Protein AF-A0A8C3IT97-F1 (afdb_monomer_lite)

Foldseek 3Di:
DDDDDDDPPPPDPVVVVVVVVVVVVVLVVCVVVVQALVSLVCCLVVQDDDVPDDPVVSVVSNVVSLCSNQVPVPDDPVSSVVSVVVVVVLVPDDPVVNVVCVVPCPDPDD

Structure (mmCIF, N/CA/C/O backbone):
data_AF-A0A8C3IT97-F1
#
_entry.id   AF-A0A8C3IT97-F1
#
loop_
_atom_site.group_PDB
_atom_site.id
_atom_site.type_symbol
_atom_site.label_atom_id
_atom_site.label_alt_id
_atom_site.label_comp_id
_atom_site.label_asym_id
_atom_site.label_entity_id
_atom_site.label_seq_id
_atom_site.pdbx_PDB_ins_code
_atom_site.Cartn_x
_atom_site.Cartn_y
_atom_site.Cartn_z
_atom_site.occupancy
_atom_site.B_iso_or_equiv
_atom_site.auth_seq_id
_atom_site.auth_comp_id
_atom_site.auth_asym_id
_atom_site.auth_atom_id
_atom_site.pdbx_PDB_model_num
ATOM 1 N N . ASN A 1 1 ? 15.465 -25.926 -58.543 1.00 44.12 1 ASN A N 1
ATOM 2 C CA . ASN A 1 1 ? 15.476 -26.834 -57.378 1.00 44.12 1 ASN A CA 1
ATOM 3 C C . ASN A 1 1 ? 16.641 -26.485 -56.474 1.00 44.12 1 ASN A C 1
ATOM 5 O O . ASN A 1 1 ? 17.714 -27.046 -56.629 1.00 44.12 1 ASN A O 1
ATOM 9 N N . ALA A 1 2 ? 16.441 -25.516 -55.585 1.00 37.00 2 ALA A N 1
ATOM 10 C CA . ALA A 1 2 ? 17.348 -25.226 -54.481 1.00 37.00 2 ALA A CA 1
ATOM 11 C C . ALA A 1 2 ? 16.502 -25.360 -53.214 1.00 37.00 2 ALA A C 1
ATOM 13 O O . ALA A 1 2 ? 15.523 -24.635 -53.057 1.00 37.00 2 ALA A O 1
ATOM 14 N N . ALA A 1 3 ? 16.799 -26.376 -52.408 1.00 44.16 3 ALA A N 1
ATOM 15 C CA . ALA A 1 3 ? 16.114 -26.637 -51.153 1.00 44.16 3 ALA A CA 1
ATOM 16 C C . ALA A 1 3 ? 16.621 -25.642 -50.100 1.00 44.16 3 ALA A C 1
ATOM 18 O O . ALA A 1 3 ? 17.828 -25.537 -49.880 1.00 44.16 3 ALA A O 1
ATOM 19 N N . GLU A 1 4 ? 15.704 -24.898 -49.483 1.00 52.03 4 GLU A N 1
ATOM 20 C CA . GLU A 1 4 ? 15.984 -24.101 -48.287 1.00 52.03 4 GLU A CA 1
ATOM 21 C C . GLU A 1 4 ? 16.385 -25.023 -47.123 1.00 52.03 4 GLU A C 1
ATOM 23 O O . GLU A 1 4 ? 15.774 -26.084 -46.959 1.00 52.03 4 GLU A O 1
ATOM 28 N N . PRO A 1 5 ? 17.368 -24.655 -46.281 1.00 48.69 5 PRO A N 1
ATOM 29 C CA . PRO A 1 5 ? 17.629 -25.405 -45.069 1.00 48.69 5 PRO A CA 1
ATOM 30 C C . PRO A 1 5 ? 16.557 -25.062 -44.029 1.00 48.69 5 PRO A C 1
ATOM 32 O O . PRO A 1 5 ? 16.462 -23.938 -43.531 1.00 48.69 5 PRO A O 1
ATOM 35 N N . GLU A 1 6 ? 15.749 -26.070 -43.720 1.00 54.25 6 GLU A N 1
ATOM 36 C CA . GLU A 1 6 ? 14.832 -26.142 -42.590 1.00 54.25 6 GLU A CA 1
ATOM 37 C C . GLU A 1 6 ? 15.526 -25.623 -41.320 1.00 54.25 6 GLU A C 1
ATOM 39 O O . GLU A 1 6 ? 16.503 -26.202 -40.839 1.00 54.25 6 GLU A O 1
ATOM 44 N N . LYS A 1 7 ? 15.042 -24.492 -40.786 1.00 51.81 7 LYS A N 1
ATOM 45 C CA . LYS A 1 7 ? 15.449 -23.985 -39.472 1.00 51.81 7 LYS A CA 1
ATOM 46 C C . LYS A 1 7 ? 15.244 -25.104 -38.457 1.00 51.81 7 LYS A C 1
ATOM 48 O O . LYS A 1 7 ? 14.108 -25.376 -38.072 1.00 51.81 7 LYS A O 1
ATOM 53 N N . ALA A 1 8 ? 16.345 -25.705 -38.010 1.00 46.91 8 ALA A N 1
ATOM 54 C CA . ALA A 1 8 ? 16.361 -26.648 -36.907 1.00 46.91 8 ALA A CA 1
ATOM 55 C C . ALA A 1 8 ? 15.610 -26.025 -35.724 1.00 46.91 8 ALA A C 1
ATOM 57 O O . ALA A 1 8 ? 16.060 -25.058 -35.102 1.00 46.91 8 ALA A O 1
ATOM 58 N N . ARG A 1 9 ? 14.409 -26.545 -35.464 1.00 60.34 9 ARG A N 1
ATOM 59 C CA . ARG A 1 9 ? 13.590 -26.176 -34.317 1.00 60.34 9 ARG A CA 1
ATOM 60 C C . ARG A 1 9 ? 14.345 -26.696 -33.100 1.00 60.34 9 ARG A C 1
ATOM 62 O O . ARG A 1 9 ? 14.335 -27.893 -32.830 1.00 60.34 9 ARG A O 1
ATOM 69 N N . LEU A 1 10 ? 15.077 -25.806 -32.433 1.00 53.28 10 LEU A N 1
ATOM 70 C CA . LEU A 1 10 ? 15.751 -26.122 -31.178 1.00 53.28 10 LEU A CA 1
ATOM 71 C C . LEU A 1 10 ? 14.731 -26.787 -30.237 1.00 53.28 10 LEU A C 1
ATOM 73 O O . LEU A 1 10 ? 13.619 -26.259 -30.102 1.00 53.28 10 LEU A O 1
ATOM 77 N N . PRO A 1 11 ? 15.064 -27.933 -29.617 1.00 55.97 11 PRO A N 1
ATOM 78 C CA . PRO A 1 11 ? 14.186 -28.558 -28.643 1.00 55.97 11 PRO A CA 1
ATOM 79 C C . PRO A 1 11 ? 13.941 -27.548 -27.527 1.00 55.97 11 PRO A C 1
ATOM 81 O O . PRO A 1 11 ? 14.884 -27.015 -26.939 1.00 55.97 11 PRO A O 1
ATOM 84 N N . GLN A 1 12 ? 12.670 -27.238 -27.278 1.00 56.34 12 GLN A N 1
ATOM 85 C CA . GLN A 1 12 ? 12.295 -26.381 -26.162 1.00 56.34 12 GLN A CA 1
ATOM 86 C C . GLN A 1 12 ? 12.852 -27.020 -24.886 1.00 56.34 12 GLN A C 1
ATOM 88 O O . GLN A 1 12 ? 12.571 -28.178 -24.583 1.00 56.34 12 GLN A O 1
ATOM 93 N N . CYS A 1 13 ? 13.720 -26.290 -24.185 1.00 49.62 13 CYS A N 1
ATOM 94 C CA . CYS A 1 13 ? 14.357 -26.772 -22.971 1.00 49.62 13 CYS A CA 1
ATOM 95 C C . CYS A 1 13 ? 13.265 -27.031 -21.926 1.00 49.62 13 CYS A C 1
ATOM 97 O O . CYS A 1 13 ? 12.588 -26.092 -21.514 1.00 49.62 13 CYS A O 1
ATOM 99 N N . HIS A 1 14 ? 13.101 -28.285 -21.489 1.00 54.16 14 HIS A N 1
ATOM 100 C CA . HIS A 1 14 ? 12.126 -28.673 -20.458 1.00 54.16 14 HIS A CA 1
ATOM 101 C C . HIS A 1 14 ? 12.192 -27.776 -19.210 1.00 54.16 14 HIS A C 1
ATOM 103 O O . HIS A 1 14 ? 11.159 -27.464 -18.630 1.00 54.16 14 HIS A O 1
ATOM 109 N N . LYS A 1 15 ? 13.382 -27.258 -18.875 1.00 54.59 15 LYS A N 1
ATOM 110 C CA . LYS A 1 15 ? 13.594 -26.329 -17.757 1.00 54.59 15 LYS A CA 1
ATOM 111 C C . LYS A 1 15 ? 12.822 -25.018 -17.881 1.00 54.59 15 LYS A C 1
ATOM 113 O O . LYS A 1 15 ? 12.442 -24.448 -16.869 1.00 54.59 15 LYS A O 1
ATOM 118 N N . GLU A 1 16 ? 12.603 -24.515 -19.095 1.00 58.09 16 GLU A N 1
ATOM 119 C CA . GLU A 1 16 ? 11.852 -23.270 -19.296 1.00 58.09 16 GLU A CA 1
ATOM 120 C C . GLU A 1 16 ? 10.349 -23.487 -19.105 1.00 58.09 16 GLU A C 1
ATOM 122 O O . GLU A 1 16 ? 9.642 -22.602 -18.628 1.00 58.09 16 GLU A O 1
ATOM 127 N N . GLN A 1 17 ? 9.868 -24.690 -19.418 1.00 55.19 17 GLN A N 1
ATOM 128 C CA . GLN A 1 17 ? 8.493 -25.088 -19.147 1.00 55.19 17 GLN A CA 1
ATOM 129 C C . GLN A 1 17 ? 8.280 -25.354 -17.646 1.00 55.19 17 GLN A C 1
ATOM 131 O O . GLN A 1 17 ? 7.304 -24.874 -17.082 1.00 55.19 17 GLN A O 1
ATOM 136 N N . GLU A 1 18 ? 9.232 -26.016 -16.981 1.00 55.28 18 GLU A N 1
ATOM 137 C CA . GLU A 1 18 ? 9.235 -26.217 -15.523 1.00 55.28 18 GLU A CA 1
ATOM 138 C C . GLU A 1 18 ? 9.331 -24.892 -14.748 1.00 55.28 18 GLU A C 1
ATOM 140 O O . GLU A 1 18 ? 8.654 -24.715 -13.738 1.00 55.28 18 GLU A O 1
ATOM 145 N N . ALA A 1 19 ? 10.135 -23.935 -15.229 1.00 63.97 19 ALA A N 1
ATOM 146 C CA . ALA A 1 19 ? 10.216 -22.593 -14.652 1.00 63.97 19 ALA A CA 1
ATOM 147 C C . ALA A 1 19 ? 8.879 -21.844 -14.767 1.00 63.97 19 ALA A C 1
ATOM 149 O O . ALA A 1 19 ? 8.431 -21.235 -13.798 1.00 63.97 19 ALA A O 1
ATOM 150 N N . ARG A 1 20 ? 8.199 -21.955 -15.916 1.00 68.81 20 ARG A N 1
ATOM 151 C CA . ARG A 1 20 ? 6.854 -21.388 -16.109 1.00 68.81 20 ARG A CA 1
ATOM 152 C C . ARG A 1 20 ? 5.821 -22.026 -15.186 1.00 68.81 20 ARG A C 1
ATOM 154 O O . ARG A 1 20 ? 5.012 -21.304 -14.610 1.00 68.81 20 ARG A O 1
ATOM 161 N N . ASP A 1 21 ? 5.862 -23.344 -15.010 1.00 77.94 21 ASP A N 1
ATOM 162 C CA . ASP A 1 21 ? 4.970 -24.040 -14.076 1.00 77.94 21 ASP A CA 1
ATOM 163 C C . ASP A 1 21 ? 5.235 -23.612 -12.626 1.00 77.94 21 ASP A C 1
ATOM 165 O O . ASP A 1 21 ? 4.294 -23.379 -11.865 1.00 77.94 21 ASP A O 1
ATOM 169 N N . TYR A 1 22 ? 6.502 -23.420 -12.248 1.00 76.44 22 TYR A N 1
ATOM 170 C CA . TYR A 1 22 ? 6.865 -22.888 -10.936 1.00 76.44 22 TYR A CA 1
ATOM 171 C C . TYR A 1 22 ? 6.330 -21.468 -10.713 1.00 76.44 22 TYR A C 1
ATOM 173 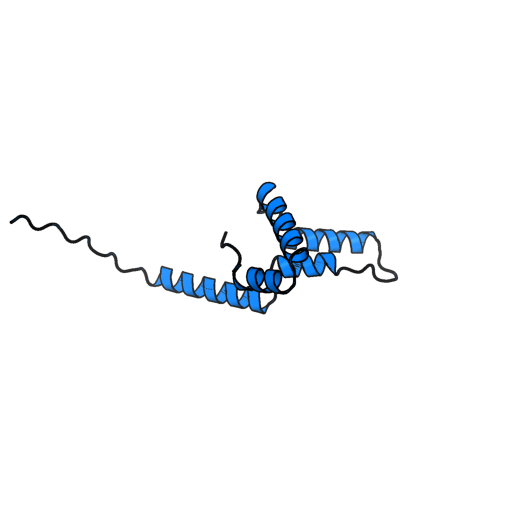O O . TYR A 1 22 ? 5.755 -21.195 -9.658 1.00 76.44 22 TYR A O 1
ATOM 181 N N . ASP A 1 23 ? 6.468 -20.573 -11.691 1.00 76.50 23 ASP A N 1
ATOM 182 C CA . ASP A 1 23 ? 5.968 -19.199 -11.583 1.00 76.50 23 ASP A CA 1
ATOM 183 C C . ASP A 1 23 ? 4.437 -19.150 -11.474 1.00 76.50 23 ASP A C 1
ATOM 185 O O . ASP A 1 23 ? 3.900 -18.375 -10.680 1.00 76.50 23 ASP A O 1
ATOM 189 N N . LEU A 1 24 ? 3.728 -20.024 -12.198 1.00 79.75 24 LEU A N 1
ATOM 190 C CA . LEU A 1 24 ? 2.273 -20.166 -12.100 1.00 79.75 24 LEU A CA 1
ATOM 191 C C . LEU A 1 24 ? 1.838 -20.669 -10.719 1.00 79.75 24 LEU A C 1
ATOM 193 O O . LEU A 1 24 ? 0.926 -20.101 -10.113 1.00 79.75 24 LEU A O 1
ATOM 197 N N . VAL A 1 25 ? 2.506 -21.697 -10.189 1.00 76.69 25 VAL A N 1
ATOM 198 C CA . VAL A 1 25 ? 2.233 -22.224 -8.844 1.00 76.69 25 VAL A CA 1
ATOM 199 C C . VAL A 1 25 ? 2.546 -21.174 -7.779 1.00 76.69 25 VAL A C 1
ATOM 201 O O . VAL A 1 25 ? 1.744 -20.954 -6.873 1.00 76.69 25 VAL A O 1
ATOM 204 N N . LYS A 1 26 ? 3.671 -20.464 -7.906 1.00 74.06 26 LYS A N 1
ATOM 205 C CA . LYS A 1 26 ? 4.053 -19.365 -7.015 1.00 74.06 26 LYS A CA 1
ATOM 206 C C . LYS A 1 26 ? 3.014 -18.244 -7.036 1.00 74.06 26 LYS A C 1
ATOM 208 O O . LYS A 1 26 ? 2.631 -17.770 -5.970 1.00 74.06 26 LYS A O 1
ATOM 213 N N . ALA A 1 27 ? 2.531 -17.846 -8.213 1.00 69.81 27 ALA A N 1
ATOM 214 C CA . ALA A 1 27 ? 1.487 -16.834 -8.345 1.00 69.81 27 ALA A CA 1
ATOM 215 C C . ALA A 1 27 ? 0.173 -17.282 -7.685 1.00 69.81 27 ALA A C 1
ATOM 217 O O . ALA A 1 27 ? -0.402 -16.520 -6.913 1.00 69.81 27 ALA A O 1
ATOM 218 N N . ALA A 1 28 ? -0.257 -18.526 -7.915 1.00 73.44 28 ALA A N 1
ATOM 219 C CA . ALA A 1 28 ? -1.469 -19.080 -7.311 1.00 73.44 28 ALA A CA 1
ATOM 220 C C . ALA A 1 28 ? -1.374 -19.187 -5.778 1.00 73.44 28 ALA A C 1
ATOM 222 O O . ALA A 1 28 ? -2.343 -18.904 -5.079 1.00 73.44 28 ALA A O 1
ATOM 223 N N . ILE A 1 29 ? -0.204 -19.549 -5.241 1.00 73.38 29 ILE A N 1
ATOM 224 C CA . ILE A 1 29 ? 0.040 -19.577 -3.792 1.00 73.38 29 ILE A CA 1
ATOM 225 C C . ILE A 1 29 ? 0.023 -18.158 -3.214 1.00 73.38 29 ILE A C 1
ATOM 227 O O . ILE A 1 29 ? -0.599 -17.936 -2.181 1.00 73.38 29 ILE A O 1
ATOM 231 N N . LEU A 1 30 ? 0.679 -17.190 -3.859 1.00 69.75 30 LEU A N 1
ATOM 232 C CA . LEU A 1 30 ? 0.687 -15.797 -3.398 1.00 69.75 30 LEU A CA 1
ATOM 233 C C . LEU A 1 30 ? -0.714 -15.172 -3.429 1.00 69.75 30 LEU A C 1
ATOM 235 O O . LEU A 1 30 ? -1.050 -14.411 -2.525 1.00 69.75 30 LEU A O 1
ATOM 239 N N . ASP A 1 31 ? -1.530 -15.525 -4.422 1.00 63.50 31 ASP A N 1
ATOM 240 C CA . ASP A 1 31 ? -2.936 -15.125 -4.513 1.00 63.50 31 ASP A CA 1
ATOM 241 C C . ASP A 1 31 ? -3.779 -15.770 -3.400 1.00 63.50 31 ASP A C 1
ATOM 243 O O . ASP A 1 31 ? -4.448 -15.069 -2.644 1.00 63.50 31 ASP A O 1
ATOM 247 N N . ALA A 1 32 ? -3.659 -17.089 -3.205 1.00 62.78 32 ALA A N 1
ATOM 248 C CA . ALA A 1 32 ? -4.369 -17.820 -2.152 1.00 62.78 32 ALA A CA 1
ATOM 249 C C . ALA A 1 32 ? -3.970 -17.393 -0.726 1.00 62.78 32 ALA A C 1
ATOM 251 O O . ALA A 1 32 ? -4.771 -17.505 0.201 1.00 62.78 32 ALA A O 1
ATOM 252 N N . LEU A 1 33 ? -2.736 -16.914 -0.540 1.00 64.38 33 LEU A N 1
ATOM 253 C CA . LEU A 1 33 ? -2.232 -16.385 0.731 1.00 64.38 33 LEU A CA 1
ATOM 254 C C . LEU A 1 33 ? -2.501 -14.886 0.915 1.00 64.38 33 LEU A C 1
ATOM 256 O O . LEU A 1 33 ? -2.088 -14.323 1.934 1.00 64.38 33 LEU A O 1
ATOM 260 N N . ASP A 1 34 ? -3.170 -14.240 -0.045 1.00 60.88 34 ASP A N 1
ATOM 261 C CA . ASP A 1 34 ? -3.473 -12.810 -0.001 1.00 60.88 34 ASP A CA 1
ATOM 262 C C . ASP A 1 34 ? -2.170 -11.983 0.167 1.00 60.88 34 ASP A C 1
ATOM 264 O O . ASP A 1 34 ? -2.085 -10.987 0.884 1.00 60.88 34 ASP A O 1
ATOM 268 N N . VAL A 1 35 ? -1.070 -12.437 -0.445 1.00 61.41 35 VAL A N 1
ATOM 269 C CA . VAL A 1 35 ? 0.236 -11.756 -0.425 1.00 61.41 35 VAL A CA 1
ATOM 270 C C . VAL A 1 35 ? 0.307 -10.879 -1.655 1.00 61.41 35 VAL A C 1
ATOM 272 O O . VAL A 1 35 ? 1.029 -11.131 -2.620 1.00 61.41 35 VAL A O 1
ATOM 275 N N . SER A 1 36 ? -0.528 -9.852 -1.635 1.00 64.75 36 SER A N 1
ATOM 276 C CA . SER A 1 36 ? -0.784 -9.045 -2.803 1.00 64.75 36 SER A CA 1
ATOM 277 C C . SER A 1 36 ? -0.754 -7.556 -2.470 1.00 64.75 36 SER A C 1
ATOM 279 O O . SER A 1 36 ? -1.107 -7.185 -1.349 1.00 64.75 36 SER A O 1
ATOM 281 N N . PRO A 1 37 ? -0.339 -6.667 -3.396 1.00 65.12 37 PRO A N 1
ATOM 282 C CA . PRO A 1 37 ? -0.335 -5.227 -3.142 1.00 65.12 37 PRO A CA 1
ATOM 283 C C . PRO A 1 37 ? -1.686 -4.704 -2.636 1.00 65.12 37 PRO A C 1
ATOM 285 O O . PRO A 1 37 ? -1.722 -3.850 -1.759 1.00 65.12 37 PRO A O 1
ATOM 288 N N . GLU A 1 38 ? -2.792 -5.265 -3.126 1.00 66.81 38 GLU A N 1
ATOM 289 C CA . GLU A 1 38 ? -4.146 -4.923 -2.677 1.00 66.81 38 GLU A CA 1
ATOM 290 C C . GLU A 1 38 ? -4.393 -5.338 -1.221 1.00 66.81 38 GLU A C 1
ATOM 292 O O . GLU A 1 38 ? -4.994 -4.597 -0.450 1.00 66.81 38 GLU A O 1
ATOM 297 N N . THR A 1 39 ? -3.852 -6.472 -0.789 1.00 68.44 39 THR A N 1
ATOM 298 C CA . THR A 1 39 ? -3.963 -6.933 0.598 1.00 68.44 39 THR A CA 1
ATOM 299 C C . THR A 1 39 ? -3.127 -6.077 1.543 1.00 68.44 39 THR A C 1
ATOM 301 O O . THR A 1 39 ? -3.582 -5.709 2.626 1.00 68.44 39 THR A O 1
ATOM 304 N N . PHE A 1 40 ? -1.904 -5.711 1.146 1.00 72.88 40 PHE A N 1
ATOM 305 C CA . PHE A 1 40 ? -1.068 -4.799 1.934 1.00 72.88 40 PHE A CA 1
ATOM 306 C C . PHE A 1 40 ? -1.688 -3.406 2.029 1.00 72.88 40 PHE A C 1
ATOM 308 O O . PHE A 1 40 ? -1.668 -2.791 3.095 1.00 72.88 40 PHE A O 1
ATOM 315 N N . GLN A 1 41 ? -2.310 -2.941 0.950 1.00 79.12 41 GLN A N 1
ATOM 316 C CA . GLN A 1 41 ? -3.103 -1.726 0.961 1.00 79.12 41 GLN A CA 1
ATOM 317 C C . GLN A 1 41 ? -4.288 -1.834 1.922 1.00 79.12 41 GLN A C 1
ATOM 319 O O . GLN A 1 41 ? -4.486 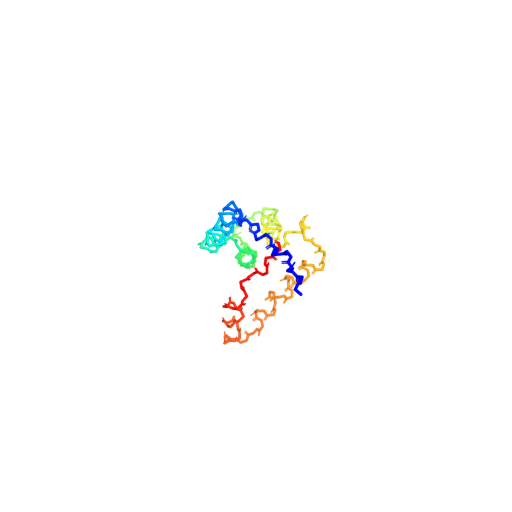-0.933 2.736 1.00 79.12 41 GLN A O 1
ATOM 324 N N . GLN A 1 42 ? -5.073 -2.913 1.852 1.00 75.38 42 GLN A N 1
ATOM 325 C CA . GLN A 1 42 ? -6.192 -3.121 2.766 1.00 75.38 42 GLN A CA 1
ATOM 326 C C . GLN A 1 42 ? -5.706 -3.107 4.212 1.00 75.38 42 GLN A C 1
ATOM 328 O O . GLN A 1 42 ? -6.273 -2.373 5.007 1.00 75.38 42 GLN A O 1
ATOM 333 N N . ARG A 1 43 ? -4.600 -3.790 4.534 1.00 79.69 43 ARG A N 1
ATOM 334 C CA . ARG A 1 43 ? -3.976 -3.755 5.869 1.00 79.69 43 ARG A CA 1
ATOM 335 C C . ARG A 1 43 ? -3.548 -2.348 6.287 1.00 79.69 43 ARG A C 1
ATOM 337 O O . ARG A 1 43 ? -3.768 -1.961 7.432 1.00 79.69 43 ARG A O 1
ATOM 344 N N . PHE A 1 44 ? -2.955 -1.576 5.374 1.00 85.50 44 PHE A N 1
ATOM 345 C CA . PHE A 1 44 ? -2.563 -0.189 5.628 1.00 85.50 44 PHE A CA 1
ATOM 346 C C . PHE A 1 44 ? -3.783 0.702 5.910 1.00 85.50 44 PHE A C 1
ATOM 348 O O . PHE A 1 44 ? -3.773 1.488 6.855 1.00 85.50 44 PHE A O 1
ATOM 355 N N . ARG A 1 45 ? -4.856 0.558 5.125 1.00 84.19 45 ARG A N 1
ATOM 356 C CA . ARG A 1 45 ? -6.086 1.359 5.250 1.00 84.19 45 ARG A CA 1
ATOM 357 C C . ARG A 1 45 ? -6.994 0.894 6.391 1.00 84.19 45 ARG A C 1
ATOM 359 O O . ARG A 1 45 ? -7.717 1.711 6.949 1.00 84.19 45 ARG A O 1
ATOM 366 N N . SER A 1 46 ? -6.952 -0.387 6.751 1.00 83.56 46 SER A N 1
ATOM 367 C CA . SER A 1 46 ? -7.718 -0.976 7.853 1.00 83.56 46 SER A CA 1
ATOM 368 C C . SER A 1 46 ? -7.015 -0.832 9.201 1.00 83.56 46 SER A C 1
ATOM 370 O O . SER A 1 46 ? -7.534 -1.315 10.209 1.00 83.56 46 SER A O 1
ATOM 372 N N . GLN A 1 47 ? -5.823 -0.227 9.243 1.00 83.94 47 GLN A N 1
ATOM 373 C CA . GLN A 1 47 ? -5.091 -0.063 10.488 1.00 83.94 47 GLN A CA 1
ATOM 374 C C . GLN A 1 47 ? -5.843 0.912 11.400 1.00 83.94 47 GLN A C 1
ATOM 376 O O . GLN A 1 47 ? -5.974 2.101 11.113 1.00 83.94 47 GLN A O 1
ATOM 381 N N . THR A 1 48 ? -6.341 0.405 12.521 1.00 86.56 48 THR A N 1
ATOM 382 C CA . THR A 1 48 ? -6.975 1.227 13.552 1.00 86.56 48 THR A CA 1
ATOM 383 C C . THR A 1 48 ? -5.922 1.759 14.519 1.00 86.56 48 THR A C 1
ATOM 385 O O . THR A 1 48 ? -4.795 1.259 14.568 1.00 86.56 48 THR A O 1
ATOM 388 N N . TYR A 1 49 ? -6.271 2.792 15.287 1.00 90.81 49 TYR A N 1
ATOM 389 C CA . TYR A 1 49 ? -5.462 3.240 16.418 1.00 90.81 49 TYR A CA 1
ATOM 390 C C . TYR A 1 49 ? -5.974 2.536 17.686 1.00 90.81 49 TYR A C 1
ATOM 392 O O . TYR A 1 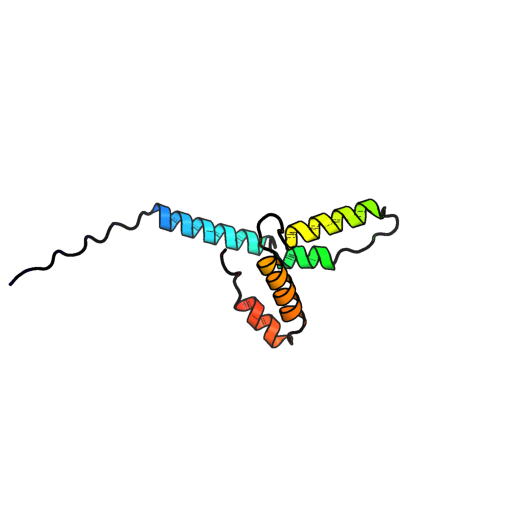49 ? -7.029 2.923 18.194 1.00 90.81 49 TYR A O 1
ATOM 400 N N . PRO A 1 50 ? -5.284 1.509 18.218 1.00 89.00 50 PRO A N 1
ATOM 401 C CA . PRO A 1 50 ? -5.786 0.777 19.375 1.00 89.00 50 PRO A CA 1
ATOM 402 C C . PRO A 1 50 ? -5.746 1.640 20.639 1.00 89.00 50 PRO A C 1
ATOM 404 O O . PRO A 1 50 ? -4.808 2.416 20.850 1.00 89.00 50 PRO A O 1
ATOM 407 N N . ALA A 1 51 ? -6.737 1.475 21.517 1.00 91.12 51 ALA A N 1
ATOM 408 C CA . ALA A 1 51 ? -6.743 2.142 22.815 1.00 91.12 51 ALA A CA 1
ATOM 409 C C . ALA A 1 51 ? -5.485 1.756 23.617 1.00 91.12 51 ALA A C 1
ATOM 411 O O . ALA A 1 51 ? -5.147 0.580 23.736 1.00 91.12 51 ALA A O 1
ATOM 412 N N . GLY A 1 52 ? -4.762 2.753 24.132 1.00 89.88 52 GLY A N 1
ATOM 413 C CA . GLY A 1 52 ? -3.508 2.544 24.868 1.00 89.88 52 GLY A CA 1
ATOM 414 C C . GLY A 1 52 ? -2.270 2.283 23.998 1.00 89.88 52 GLY A C 1
ATOM 415 O O . GLY A 1 52 ? -1.167 2.166 24.535 1.00 89.88 52 GLY A O 1
ATOM 416 N N . ALA A 1 53 ? -2.398 2.235 22.666 1.00 90.75 53 ALA A N 1
ATOM 417 C CA . ALA A 1 53 ? -1.242 2.095 21.789 1.00 90.75 53 ALA A CA 1
ATOM 418 C C . ALA A 1 53 ? -0.367 3.356 21.799 1.00 90.75 53 ALA A C 1
ATOM 420 O O . ALA A 1 53 ? -0.841 4.497 21.774 1.00 90.75 53 ALA A O 1
ATOM 421 N N . ARG A 1 54 ? 0.951 3.145 21.783 1.00 94.12 54 ARG A N 1
ATOM 422 C CA . ARG A 1 54 ? 1.932 4.232 21.710 1.00 94.12 54 ARG A CA 1
ATOM 423 C C . ARG A 1 54 ? 1.956 4.803 20.286 1.00 94.12 54 ARG A C 1
ATOM 425 O O . ARG A 1 54 ? 2.181 4.019 19.360 1.00 94.12 54 ARG A O 1
ATOM 432 N N . PRO A 1 55 ? 1.880 6.135 20.091 1.00 93.88 55 PRO A N 1
ATOM 433 C CA . PRO A 1 55 ? 1.867 6.741 18.754 1.00 93.88 55 PRO A CA 1
ATOM 434 C C . PRO A 1 55 ? 3.042 6.296 17.880 1.00 93.88 55 PRO A C 1
ATOM 436 O O . PRO A 1 55 ? 2.884 5.987 16.703 1.00 93.88 55 PRO A O 1
ATOM 439 N N . ARG A 1 56 ? 4.231 6.179 18.486 1.00 94.69 56 ARG A N 1
ATOM 440 C CA . ARG A 1 56 ? 5.448 5.728 17.802 1.00 94.69 56 ARG A CA 1
ATOM 441 C C . ARG A 1 56 ? 5.334 4.304 17.249 1.00 94.69 56 ARG A C 1
ATOM 443 O O . ARG A 1 56 ? 5.911 4.033 16.202 1.00 94.69 56 ARG A O 1
ATOM 450 N N . VAL A 1 57 ? 4.639 3.408 17.950 1.00 91.81 57 VAL A N 1
ATOM 451 C CA . VAL A 1 57 ? 4.439 2.022 17.501 1.00 91.81 57 VAL A CA 1
ATOM 452 C C . VAL A 1 57 ? 3.465 2.011 16.328 1.00 91.81 57 VAL A C 1
ATOM 454 O O . VAL A 1 57 ? 3.799 1.474 15.280 1.00 91.81 57 VAL A O 1
ATOM 457 N N . VAL A 1 58 ? 2.332 2.709 16.457 1.00 91.56 58 VAL A N 1
ATOM 458 C CA . VAL A 1 58 ? 1.328 2.823 15.385 1.00 91.56 58 VAL A CA 1
ATOM 459 C C . VAL A 1 58 ? 1.941 3.405 14.106 1.00 91.56 58 VAL A C 1
ATOM 461 O O . VAL A 1 58 ? 1.729 2.865 13.023 1.00 91.56 58 VAL A O 1
ATOM 464 N N . ALA A 1 59 ? 2.758 4.457 14.230 1.00 92.12 59 ALA A N 1
ATOM 465 C CA . ALA A 1 59 ? 3.449 5.073 13.100 1.00 92.12 59 ALA A CA 1
ATOM 466 C C . ALA A 1 59 ? 4.469 4.134 12.431 1.00 92.12 59 ALA A C 1
ATOM 468 O O . ALA A 1 59 ? 4.599 4.145 11.208 1.00 92.12 59 ALA A O 1
ATOM 469 N N . GLN A 1 60 ? 5.190 3.314 13.205 1.00 91.69 60 GLN A N 1
ATOM 470 C CA . GLN A 1 60 ? 6.115 2.324 12.642 1.00 91.69 60 GLN A CA 1
ATOM 471 C C . GLN A 1 60 ? 5.371 1.232 11.877 1.00 91.69 60 GLN A C 1
ATOM 473 O O . GLN A 1 60 ? 5.770 0.910 10.761 1.00 91.69 60 GLN A O 1
ATOM 478 N N . THR A 1 61 ? 4.268 0.721 12.427 1.00 89.12 61 THR A N 1
ATOM 479 C CA . THR A 1 61 ? 3.432 -0.276 11.747 1.00 89.12 61 THR A CA 1
ATOM 480 C C . THR A 1 61 ? 2.846 0.277 10.446 1.00 89.12 61 THR A C 1
ATOM 482 O O . THR A 1 61 ? 2.958 -0.383 9.415 1.00 89.12 61 THR A O 1
ATOM 485 N N . LEU A 1 62 ? 2.340 1.520 10.450 1.00 90.38 62 LEU A N 1
ATOM 486 C CA . LEU A 1 62 ? 1.841 2.182 9.235 1.00 90.38 62 LEU A CA 1
ATOM 487 C C . LEU A 1 62 ? 2.934 2.316 8.177 1.00 90.38 62 LEU A C 1
ATOM 489 O O . LEU A 1 62 ? 2.693 2.083 6.994 1.00 90.38 62 LEU A O 1
ATOM 493 N N . LYS A 1 63 ? 4.145 2.693 8.598 1.00 90.19 63 LYS A N 1
ATOM 494 C CA . LYS A 1 63 ? 5.284 2.849 7.693 1.00 90.19 63 LYS A CA 1
ATOM 495 C C . LYS A 1 63 ? 5.675 1.521 7.046 1.00 90.19 63 LYS A C 1
ATOM 497 O O . LYS A 1 63 ? 5.941 1.498 5.848 1.00 90.19 63 LYS A O 1
ATOM 502 N N . GLU A 1 64 ? 5.703 0.442 7.821 1.00 89.25 64 GLU A N 1
ATOM 503 C CA . GLU A 1 64 ? 6.029 -0.894 7.319 1.00 89.25 64 GLU A CA 1
ATOM 504 C C . GLU A 1 64 ? 4.955 -1.402 6.351 1.00 89.25 64 GLU A C 1
ATOM 506 O O . GLU A 1 64 ? 5.276 -1.804 5.236 1.00 89.25 64 GLU A O 1
ATOM 511 N N . ALA A 1 65 ? 3.674 -1.276 6.712 1.00 86.50 65 ALA A N 1
ATOM 512 C CA . ALA A 1 65 ? 2.565 -1.654 5.837 1.00 86.50 65 ALA A CA 1
ATOM 513 C C . ALA A 1 65 ? 2.573 -0.858 4.517 1.00 86.50 65 ALA A C 1
ATOM 515 O O . ALA A 1 65 ? 2.397 -1.428 3.441 1.00 86.50 65 ALA A O 1
ATOM 516 N N . CYS A 1 66 ? 2.851 0.449 4.581 1.00 87.88 66 CYS A N 1
ATOM 517 C CA . CYS A 1 66 ? 2.984 1.303 3.400 1.00 87.88 66 CYS A CA 1
ATOM 518 C C . CYS A 1 66 ? 4.158 0.874 2.506 1.00 87.88 66 CYS A C 1
ATOM 520 O O . CYS A 1 66 ? 4.014 0.805 1.287 1.00 87.88 66 CYS A O 1
ATOM 522 N N . ARG A 1 67 ? 5.309 0.526 3.094 1.00 88.56 67 ARG A N 1
ATOM 523 C CA . ARG A 1 67 ? 6.462 0.011 2.341 1.00 88.56 67 ARG A CA 1
ATOM 524 C C . ARG A 1 67 ? 6.178 -1.330 1.681 1.00 88.56 67 ARG A C 1
ATOM 526 O O . ARG A 1 67 ? 6.551 -1.507 0.530 1.00 88.56 67 ARG A O 1
ATOM 533 N N . GLN A 1 68 ? 5.501 -2.245 2.368 1.00 85.50 68 GLN A N 1
ATOM 534 C CA . GLN A 1 68 ? 5.124 -3.540 1.797 1.00 85.50 68 GLN A CA 1
ATOM 535 C C . GLN A 1 68 ? 4.122 -3.389 0.647 1.00 85.50 68 GLN A C 1
ATOM 537 O O . GLN A 1 68 ? 4.208 -4.112 -0.341 1.00 85.50 68 GLN A O 1
ATOM 542 N N . TRP A 1 69 ? 3.216 -2.414 0.740 1.00 86.56 69 TRP A N 1
ATOM 543 C CA . TRP A 1 69 ? 2.283 -2.091 -0.335 1.00 86.56 69 TRP A CA 1
ATOM 544 C C . TRP A 1 69 ? 2.980 -1.449 -1.545 1.00 86.56 69 TRP A C 1
ATOM 546 O O . TRP A 1 69 ? 2.902 -1.966 -2.663 1.00 86.56 69 TRP A O 1
ATOM 556 N N . LEU A 1 70 ? 3.670 -0.326 -1.331 1.00 88.31 70 LEU A N 1
ATOM 557 C CA . LEU A 1 70 ? 4.214 0.498 -2.414 1.00 88.31 70 LEU A CA 1
ATOM 558 C C . LEU A 1 70 ? 5.558 -0.008 -2.944 1.00 88.31 70 LEU A C 1
ATOM 560 O O . LEU A 1 70 ? 5.888 0.274 -4.090 1.00 88.31 70 LEU A O 1
ATOM 564 N N . GLN A 1 71 ? 6.302 -0.786 -2.155 1.00 87.62 71 GLN A N 1
ATOM 565 C CA . GLN A 1 71 ? 7.641 -1.302 -2.469 1.00 87.62 71 GLN A CA 1
ATOM 566 C C . GLN A 1 71 ? 8.566 -0.226 -3.079 1.00 87.62 71 GLN A C 1
ATOM 568 O O . GLN A 1 71 ? 9.112 -0.420 -4.167 1.00 87.62 71 GLN A O 1
ATOM 573 N N . PRO A 1 72 ? 8.734 0.930 -2.405 1.00 88.25 72 PRO A N 1
ATOM 574 C CA . PRO A 1 72 ? 9.447 2.082 -2.962 1.00 88.25 72 PRO A CA 1
ATOM 575 C C . PRO A 1 72 ? 10.938 1.815 -3.212 1.00 88.25 72 PRO A C 1
ATOM 577 O O . PRO A 1 72 ? 11.566 2.543 -3.968 1.00 88.25 72 PRO A O 1
ATOM 580 N N . ASP A 1 73 ? 11.510 0.784 -2.586 1.00 90.94 73 ASP A N 1
ATOM 581 C CA . ASP A 1 73 ? 12.908 0.387 -2.783 1.00 90.94 73 ASP A CA 1
ATOM 582 C C . ASP A 1 73 ? 13.129 -0.368 -4.110 1.00 90.94 73 ASP A C 1
ATOM 584 O O . ASP A 1 73 ? 14.258 -0.471 -4.582 1.00 90.94 73 ASP A O 1
ATOM 588 N N . THR A 1 74 ? 12.060 -0.899 -4.717 1.00 88.38 74 THR A N 1
ATOM 589 C CA . THR A 1 74 ? 12.117 -1.684 -5.964 1.00 88.38 74 THR A CA 1
ATOM 590 C C . THR A 1 74 ? 11.367 -1.045 -7.132 1.00 88.38 74 THR A C 1
ATOM 592 O O . THR A 1 74 ? 11.526 -1.502 -8.258 1.00 88.38 74 THR A O 1
ATOM 595 N N . ARG A 1 75 ? 10.530 -0.031 -6.874 1.00 87.38 75 ARG A N 1
ATOM 596 C CA . ARG A 1 75 ? 9.699 0.658 -7.874 1.00 87.38 75 ARG A CA 1
ATOM 597 C C . ARG A 1 75 ? 10.172 2.089 -8.111 1.00 87.38 75 ARG A C 1
ATOM 599 O O . ARG A 1 75 ? 10.625 2.753 -7.181 1.00 87.38 75 ARG A O 1
ATOM 606 N N . THR A 1 76 ? 10.017 2.591 -9.334 1.00 92.88 76 THR A N 1
ATOM 607 C CA . THR A 1 76 ? 10.226 4.015 -9.633 1.00 92.88 76 THR A CA 1
ATOM 608 C C . THR A 1 76 ? 9.111 4.877 -9.035 1.00 92.88 76 THR A C 1
ATOM 610 O O . THR A 1 76 ? 8.047 4.387 -8.648 1.00 92.88 76 THR A O 1
ATOM 613 N N . ALA A 1 77 ?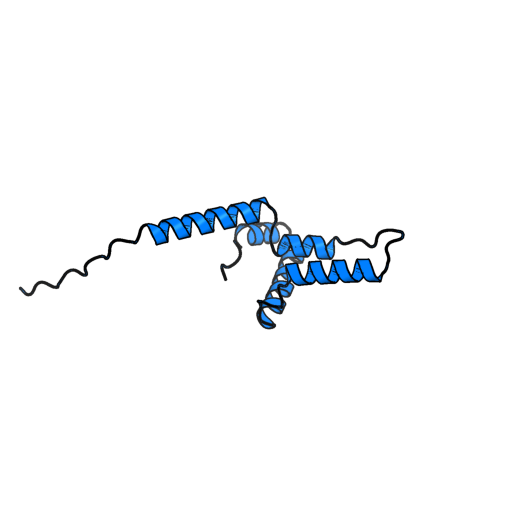 9.337 6.191 -8.965 1.00 93.38 77 ALA A N 1
ATOM 614 C CA . ALA A 1 77 ? 8.331 7.138 -8.489 1.00 93.38 77 ALA A CA 1
ATOM 615 C C . ALA A 1 77 ? 7.043 7.097 -9.334 1.00 93.38 77 ALA A C 1
ATOM 617 O O . ALA A 1 77 ? 5.939 7.188 -8.789 1.00 93.38 77 ALA A O 1
ATOM 618 N N . GLU A 1 78 ? 7.178 6.926 -10.650 1.00 91.44 78 GLU A N 1
ATOM 619 C CA . GLU A 1 78 ? 6.061 6.769 -11.580 1.00 91.44 78 GLU A CA 1
ATOM 620 C C . GLU A 1 78 ? 5.273 5.496 -11.275 1.00 91.44 78 GLU A C 1
ATOM 622 O O . GLU A 1 78 ? 4.060 5.570 -11.110 1.00 91.44 78 GLU A O 1
ATOM 627 N N . GLU A 1 79 ? 5.942 4.354 -11.094 1.00 85.88 79 GLU A N 1
ATOM 628 C CA . GLU A 1 79 ? 5.268 3.091 -10.766 1.00 85.88 79 GLU A CA 1
ATOM 629 C C . GLU A 1 79 ? 4.527 3.159 -9.424 1.00 85.88 79 GLU A C 1
ATOM 631 O O . GLU A 1 79 ? 3.412 2.654 -9.293 1.00 85.88 79 GLU A O 1
ATOM 636 N N . VAL A 1 80 ? 5.121 3.809 -8.415 1.00 87.94 80 VAL A N 1
ATOM 637 C CA . VAL A 1 80 ? 4.456 4.043 -7.124 1.00 87.94 80 VAL A CA 1
ATOM 638 C C . VAL A 1 80 ? 3.217 4.923 -7.307 1.00 87.94 80 VAL A C 1
ATOM 640 O O . VAL A 1 80 ? 2.173 4.653 -6.713 1.00 87.94 80 VAL A O 1
ATOM 643 N N . THR A 1 81 ? 3.308 5.956 -8.144 1.00 89.69 81 THR A N 1
ATOM 644 C CA . THR A 1 81 ? 2.184 6.856 -8.430 1.00 89.69 81 THR A CA 1
ATOM 645 C C . THR A 1 81 ? 1.069 6.120 -9.168 1.00 89.69 81 THR A C 1
ATOM 647 O O . THR A 1 81 ? -0.087 6.195 -8.755 1.00 89.69 81 THR A O 1
ATOM 650 N N . GLU A 1 82 ? 1.402 5.353 -10.205 1.00 87.56 82 GLU A N 1
ATOM 651 C CA . GLU A 1 82 ? 0.451 4.521 -10.944 1.00 87.56 82 GLU A CA 1
ATOM 652 C C . GLU A 1 82 ? -0.247 3.513 -10.028 1.00 87.56 82 GLU A C 1
ATOM 654 O O . GLU A 1 82 ? -1.463 3.348 -10.120 1.00 87.56 82 GLU A O 1
ATOM 659 N N . GLN A 1 83 ? 0.480 2.903 -9.087 1.00 84.62 83 GLN A N 1
ATOM 660 C CA . GLN A 1 83 ? -0.094 1.983 -8.106 1.00 84.62 83 GLN A CA 1
ATOM 661 C C . GLN A 1 83 ? -1.159 2.663 -7.228 1.00 84.62 83 GLN A C 1
ATOM 663 O O . GLN A 1 83 ? -2.215 2.076 -6.982 1.00 84.62 83 GLN A O 1
ATOM 668 N N . VAL A 1 84 ? -0.910 3.894 -6.768 1.00 86.81 84 VAL A N 1
ATOM 669 C CA . VAL A 1 84 ? -1.874 4.674 -5.969 1.00 86.81 84 VAL A CA 1
ATOM 670 C C . VAL A 1 84 ? -3.059 5.145 -6.822 1.00 86.81 84 VAL A C 1
ATOM 672 O O . VAL A 1 84 ? -4.200 5.139 -6.359 1.00 86.81 84 VAL A O 1
ATOM 675 N N . VAL A 1 85 ? -2.824 5.527 -8.078 1.00 87.50 85 VAL A N 1
ATOM 676 C CA . VAL A 1 85 ? -3.894 5.937 -9.003 1.00 87.50 85 VAL A CA 1
ATOM 677 C C . VAL A 1 85 ? -4.810 4.763 -9.333 1.00 87.50 85 VAL A C 1
ATOM 679 O O . VAL A 1 85 ? -6.031 4.905 -9.267 1.00 87.50 85 VAL A O 1
ATOM 682 N N . LEU A 1 86 ? -4.240 3.600 -9.655 1.00 81.81 86 LEU A N 1
ATOM 683 C CA . LEU A 1 86 ? -4.991 2.385 -9.962 1.00 81.81 86 LEU A CA 1
ATOM 684 C C . LEU A 1 86 ? -5.875 1.976 -8.781 1.00 81.81 86 LEU A C 1
ATOM 686 O O . LEU A 1 86 ? -7.043 1.641 -8.957 1.00 81.81 86 LEU A O 1
ATOM 690 N N . GLU A 1 87 ? -5.331 2.061 -7.572 1.00 81.75 87 GLU A N 1
ATOM 691 C CA . GLU A 1 87 ? -6.054 1.821 -6.330 1.00 81.75 87 GLU A CA 1
ATOM 692 C C . GLU A 1 87 ? -7.285 2.719 -6.189 1.00 81.75 87 GLU A C 1
ATOM 694 O O . GLU A 1 87 ? -8.414 2.240 -6.032 1.00 81.75 87 GLU A O 1
ATOM 699 N N . GLN A 1 88 ? -7.068 4.029 -6.304 1.00 84.88 88 GLN A N 1
ATOM 700 C CA . GLN A 1 88 ? -8.135 5.007 -6.188 1.00 84.88 88 GLN A CA 1
ATOM 701 C C . GLN A 1 88 ? -9.185 4.816 -7.287 1.00 84.88 88 GLN A C 1
ATOM 703 O O . GLN A 1 88 ? -10.380 4.948 -7.017 1.00 84.88 88 GLN A O 1
ATOM 708 N N . PHE A 1 89 ? -8.756 4.467 -8.501 1.00 83.69 89 PHE A N 1
ATOM 709 C CA . PHE A 1 89 ? -9.630 4.165 -9.630 1.00 83.69 89 PHE A CA 1
ATOM 710 C C . PHE A 1 89 ? -10.531 2.957 -9.342 1.00 83.69 89 PHE A C 1
ATOM 712 O O . PHE A 1 89 ? -11.746 3.043 -9.494 1.00 83.69 89 PHE A O 1
ATOM 719 N N . VAL A 1 90 ? -9.979 1.849 -8.842 1.00 79.25 90 VAL A N 1
ATOM 720 C CA . VAL A 1 90 ? -10.770 0.660 -8.472 1.00 79.25 90 VAL A CA 1
ATOM 721 C C . VAL A 1 90 ? -11.786 0.979 -7.366 1.00 79.25 90 VAL A C 1
ATOM 723 O O . VAL A 1 90 ? -12.921 0.483 -7.397 1.00 79.25 90 VAL A O 1
ATOM 726 N N . HIS A 1 91 ? -11.431 1.845 -6.413 1.00 79.38 91 HIS A N 1
ATOM 727 C CA . HIS A 1 91 ? -12.357 2.299 -5.375 1.00 79.38 91 HIS A CA 1
ATOM 728 C C . HIS A 1 91 ? -13.477 3.200 -5.905 1.00 79.38 91 HIS A C 1
ATOM 730 O O . HIS A 1 91 ? -14.610 3.060 -5.442 1.00 79.38 91 HIS A O 1
ATOM 736 N N . THR A 1 92 ? -13.220 4.076 -6.881 1.00 84.19 92 THR A N 1
ATOM 737 C CA . THR A 1 92 ? -14.263 4.952 -7.446 1.00 84.19 92 THR A CA 1
ATOM 738 C C . THR A 1 92 ? -15.203 4.244 -8.421 1.00 84.19 92 THR A C 1
ATOM 740 O O . THR A 1 92 ? -16.302 4.743 -8.669 1.00 84.19 92 THR A O 1
ATOM 743 N N . LEU A 1 93 ? -14.825 3.078 -8.954 1.00 83.19 93 LEU A N 1
ATOM 744 C CA . LEU A 1 93 ? -15.682 2.330 -9.872 1.00 83.19 93 LEU A CA 1
ATOM 745 C C . LEU A 1 93 ? -16.978 1.831 -9.201 1.00 83.19 93 LEU A C 1
ATOM 747 O O . LEU A 1 93 ? -16.952 1.349 -8.063 1.00 83.19 93 LEU A O 1
ATOM 751 N N . PRO A 1 94 ? -18.117 1.843 -9.922 1.00 86.00 94 PRO A N 1
ATOM 752 C CA . PRO A 1 94 ? -19.321 1.145 -9.486 1.00 86.00 94 PRO A CA 1
ATOM 753 C C . PRO A 1 94 ? -19.060 -0.365 -9.388 1.00 86.00 94 PRO A C 1
ATOM 755 O O . PRO A 1 94 ? -18.176 -0.901 -10.060 1.00 86.00 94 PRO A O 1
ATOM 758 N N . SER A 1 95 ? -19.849 -1.072 -8.574 1.00 78.81 95 SER A N 1
ATOM 759 C CA . SER A 1 95 ? -19.650 -2.495 -8.240 1.00 78.81 95 SER A CA 1
ATOM 760 C C . SER A 1 95 ? -19.419 -3.391 -9.463 1.00 78.81 95 SER A C 1
ATOM 762 O O . SER A 1 95 ? -18.484 -4.188 -9.471 1.00 78.81 95 SER A O 1
ATOM 764 N N . GLN A 1 96 ? -20.203 -3.208 -10.529 1.00 77.25 96 GLN A N 1
ATOM 765 C CA . GLN A 1 96 ? -20.063 -3.968 -11.775 1.00 77.25 96 GLN A CA 1
ATOM 766 C C . GLN A 1 96 ? -18.714 -3.722 -12.474 1.00 77.25 96 GLN A C 1
ATOM 768 O O . GLN A 1 96 ? -18.089 -4.665 -12.961 1.00 77.25 96 GLN A O 1
ATOM 773 N N . GLY A 1 97 ? -18.239 -2.472 -12.479 1.00 77.56 97 GLY A N 1
ATOM 774 C CA . GLY A 1 97 ? -16.938 -2.094 -13.035 1.00 77.56 97 GLY A CA 1
ATOM 775 C C . GLY A 1 97 ? -15.781 -2.622 -12.191 1.00 77.56 97 GLY A C 1
ATOM 776 O O . GLY A 1 97 ? -14.835 -3.191 -12.732 1.00 77.56 97 GLY A O 1
ATOM 777 N N . ARG A 1 98 ? -15.892 -2.532 -10.862 1.00 76.88 98 ARG A N 1
ATOM 778 C CA . ARG A 1 98 ? -14.885 -3.052 -9.928 1.00 76.88 98 ARG A CA 1
ATOM 779 C C . ARG A 1 98 ? -14.669 -4.550 -10.112 1.00 76.88 98 ARG A C 1
ATOM 781 O O . ARG A 1 98 ? -13.540 -4.998 -10.274 1.00 76.88 98 ARG A O 1
ATOM 788 N N . THR A 1 99 ? -15.750 -5.325 -10.153 1.00 72.56 99 THR A N 1
ATOM 789 C CA . THR A 1 99 ? -15.665 -6.777 -10.337 1.00 72.56 99 THR A CA 1
ATOM 790 C C . THR A 1 99 ? -15.094 -7.164 -11.705 1.00 72.56 99 THR A C 1
ATOM 792 O O . THR A 1 99 ? -14.395 -8.171 -11.810 1.00 72.56 99 THR A O 1
ATOM 795 N N . TRP A 1 100 ? -15.369 -6.387 -12.757 1.00 79.62 100 TRP A N 1
ATOM 796 C CA . TRP A 1 100 ? -14.781 -6.622 -14.077 1.00 79.62 100 TRP A CA 1
ATOM 797 C C . TRP A 1 100 ? -13.273 -6.348 -14.088 1.00 79.62 100 TRP A C 1
ATOM 799 O O . TRP A 1 100 ? -12.514 -7.184 -14.577 1.00 79.62 100 TRP A O 1
ATOM 809 N N . VAL A 1 101 ? -12.837 -5.227 -13.499 1.00 75.38 101 VAL A N 1
ATOM 810 C CA . VAL A 1 101 ? -11.413 -4.869 -13.410 1.00 75.38 101 VAL A CA 1
ATOM 811 C C . VAL A 1 101 ? -10.647 -5.902 -12.587 1.00 75.38 101 VAL A C 1
ATOM 813 O O . VAL A 1 101 ? -9.651 -6.425 -13.070 1.00 75.38 101 VAL A O 1
ATOM 816 N N . LEU A 1 102 ? -11.149 -6.285 -11.409 1.00 69.81 102 LEU A N 1
ATOM 817 C CA . LEU A 1 102 ? -10.494 -7.287 -10.558 1.00 69.81 102 LEU A CA 1
ATOM 818 C C . LEU A 1 102 ? -10.385 -8.661 -11.237 1.00 69.81 102 LEU A C 1
ATOM 820 O O . LEU A 1 102 ? -9.367 -9.330 -11.108 1.00 69.81 102 LEU A O 1
ATOM 824 N N . ARG A 1 103 ? -11.394 -9.079 -12.015 1.00 67.50 103 ARG A N 1
ATOM 825 C CA . ARG A 1 103 ? -11.338 -10.351 -12.759 1.00 67.50 103 ARG A CA 1
ATOM 826 C C . ARG A 1 103 ? -10.395 -10.331 -13.958 1.00 67.50 103 ARG A C 1
ATOM 828 O O . ARG A 1 103 ? -9.928 -11.388 -14.369 1.00 67.50 103 ARG A O 1
ATOM 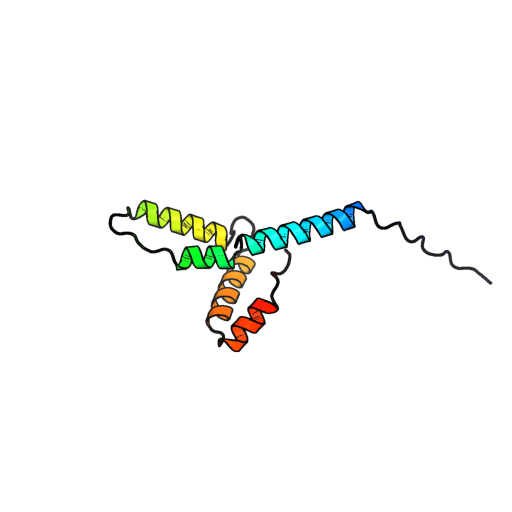835 N N . ARG A 1 104 ? -10.180 -9.166 -14.572 1.00 65.94 104 ARG A N 1
ATOM 836 C CA . ARG A 1 104 ? -9.420 -9.034 -15.826 1.00 65.94 104 ARG A CA 1
ATOM 837 C C . ARG A 1 104 ? -8.026 -8.445 -15.642 1.00 65.94 104 ARG A C 1
ATOM 839 O O . ARG A 1 104 ? -7.276 -8.378 -16.611 1.00 65.94 104 ARG A O 1
ATOM 846 N N . TRP A 1 105 ? -7.669 -8.076 -14.418 1.00 64.81 105 TRP A N 1
ATOM 847 C CA . TRP A 1 105 ? -6.344 -7.597 -14.054 1.00 64.81 105 TRP A CA 1
ATOM 848 C C . TRP A 1 105 ? -5.591 -8.653 -13.227 1.00 64.81 105 TRP A C 1
ATOM 850 O O . TRP A 1 105 ? -5.370 -8.453 -12.031 1.00 64.81 105 TRP A O 1
ATOM 860 N N . PRO A 1 106 ? -5.159 -9.788 -13.820 1.00 49.84 106 PRO A N 1
ATOM 861 C CA . PRO A 1 106 ? -4.101 -10.579 -13.221 1.00 49.84 106 PRO A CA 1
ATOM 862 C C . PRO A 1 106 ? -2.840 -9.730 -13.358 1.00 49.84 106 PRO A C 1
ATOM 864 O O . PRO A 1 106 ? -2.244 -9.654 -14.428 1.00 49.84 106 PRO A O 1
ATOM 867 N N . ARG A 1 107 ? -2.572 -8.963 -12.298 1.00 54.12 107 ARG A N 1
ATOM 868 C CA . ARG A 1 107 ? -1.361 -8.190 -12.001 1.00 54.12 107 ARG A CA 1
ATOM 869 C C . ARG A 1 107 ? -0.297 -8.342 -13.076 1.00 54.12 107 ARG A C 1
ATOM 871 O O . ARG A 1 107 ? 0.335 -9.389 -13.146 1.00 54.12 107 ARG A O 1
ATOM 878 N N . GLN A 1 108 ? -0.140 -7.299 -13.893 1.00 42.78 108 GLN A N 1
ATOM 879 C CA . GLN A 1 108 ? 0.964 -7.158 -14.837 1.00 42.78 108 GLN A CA 1
ATOM 880 C C . GLN A 1 108 ? 2.229 -7.741 -14.202 1.00 42.78 108 GLN A C 1
ATOM 882 O O . GLN A 1 108 ? 2.716 -7.215 -13.199 1.00 42.78 108 GLN A O 1
ATOM 887 N N . CYS A 1 109 ? 2.689 -8.866 -14.751 1.00 34.19 109 CYS A N 1
ATOM 888 C CA . CYS A 1 109 ? 4.007 -9.400 -14.481 1.00 34.19 109 CYS A CA 1
ATOM 889 C C . CYS A 1 109 ? 5.003 -8.271 -14.759 1.00 34.19 109 CYS A C 1
ATOM 891 O O . CYS A 1 109 ? 5.140 -7.834 -15.904 1.00 34.19 109 CYS A O 1
ATOM 893 N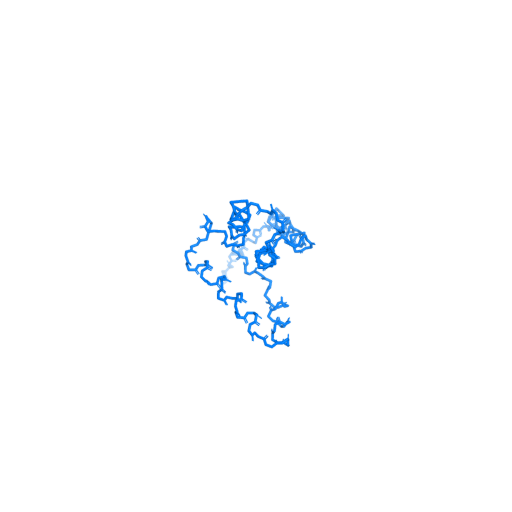 N . ARG A 1 110 ? 5.653 -7.783 -13.709 1.00 34.16 110 ARG A N 1
ATOM 894 C CA . ARG A 1 110 ? 6.932 -7.091 -13.798 1.00 34.16 110 ARG A CA 1
ATOM 895 C C . ARG A 1 110 ? 7.927 -7.890 -12.983 1.00 34.16 110 ARG A C 1
ATOM 897 O O . ARG A 1 110 ? 7.558 -8.269 -11.847 1.00 34.16 110 ARG A O 1
#

Sequence (110 aa):
NAAEPEKARLPQCHKEQEARDYDLVKAAILDALDVSPETFQQRFRSQTYPAGARPRVVAQTLKEACRQWLQPDTRTAEEVTEQVVLEQFVHTLPSQGRTWVLRRWPRQCR

Radius of gyration: 21.67 Å; chains: 1; bounding box: 38×36×82 Å

Secondary structure (DSSP, 8-state):
---------PPPPHHHHHHHHHHHHHHHHHHHTT-SHHHHHHHHHT----TT--HHHHHHHHHHHHHHHH-TTTS-HHHHHHHHHHHHHHHHS-HHHHHHHHHH------

pLDDT: mean 74.55, std 15.54, range [34.16, 94.69]

InterPro domains:
  IPR003309 SCAN domain [PF02023] (37-109)
  IPR003309 SCAN domain [PS50804] (41-106)
  IPR003309 SCAN domain [SM00431] (37-110)
  IPR038269 SCAN domain superfamily [G3DSA:1.10.4020.10] (33-110)
  IPR050916 SCAN domain and C2H2-type zinc finger [PTHR45935] (18-109)

Organism: Chrysemys picta bellii (NCBI:txid8478)